Protein AF-A0AAV5Q446-F1 (afdb_monomer_lite)

pLDDT: mean 71.45, std 16.74, range [33.62, 90.06]

Structure (mmCIF, N/CA/C/O backbone):
data_AF-A0AAV5Q446-F1
#
_entry.id   AF-A0AAV5Q446-F1
#
loop_
_atom_site.group_PDB
_atom_site.id
_atom_site.type_symbol
_atom_site.label_atom_id
_atom_site.label_alt_id
_atom_site.label_comp_id
_atom_site.label_asym_id
_atom_site.label_entity_id
_atom_site.label_seq_id
_atom_site.pdbx_PDB_ins_code
_atom_site.Cartn_x
_atom_site.Cartn_y
_atom_site.Cartn_z
_atom_site.occupancy
_atom_site.B_iso_or_equiv
_atom_site.auth_seq_id
_atom_site.auth_comp_id
_atom_site.auth_asym_id
_atom_site.auth_atom_id
_atom_site.pdbx_PDB_model_num
ATOM 1 N N . MET A 1 1 ? -4.545 63.351 48.580 1.00 37.41 1 MET A N 1
ATOM 2 C CA . MET A 1 1 ? -3.628 63.520 49.729 1.00 37.41 1 MET A CA 1
ATOM 3 C C . MET A 1 1 ? -2.922 62.191 49.983 1.00 37.41 1 MET A C 1
ATOM 5 O O . MET A 1 1 ? -3.603 61.180 49.98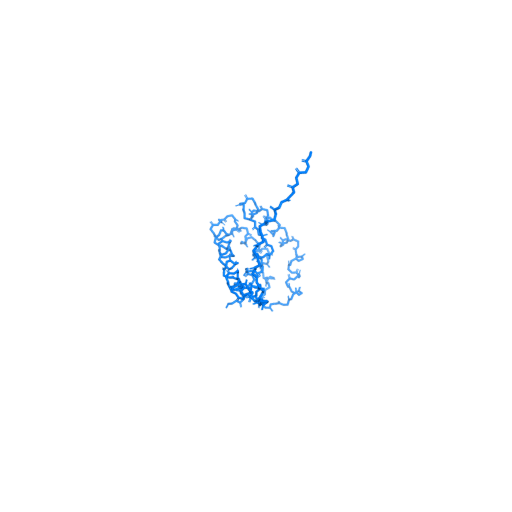6 1.00 37.41 1 MET A O 1
ATOM 9 N N . TYR A 1 2 ? -1.584 62.249 50.077 1.00 35.84 2 TYR A N 1
ATOM 10 C CA . TYR A 1 2 ? -0.563 61.374 50.708 1.00 35.84 2 TYR A CA 1
ATOM 11 C C . TYR A 1 2 ? -1.048 60.178 51.575 1.00 35.84 2 TYR A C 1
ATOM 13 O O . TYR A 1 2 ? -2.115 60.258 52.157 1.00 35.84 2 TYR A O 1
ATOM 21 N N . ARG A 1 3 ? -0.319 59.080 51.843 1.00 33.62 3 ARG A N 1
ATOM 22 C CA . ARG A 1 3 ? 1.116 58.736 51.785 1.00 33.62 3 ARG A CA 1
ATOM 23 C C . ARG A 1 3 ? 1.259 57.216 52.003 1.00 33.62 3 ARG A C 1
ATOM 25 O O . ARG A 1 3 ? 0.468 56.628 52.732 1.00 33.62 3 ARG A O 1
ATOM 32 N N . ALA A 1 4 ? 2.308 56.627 51.439 1.00 49.72 4 ALA A N 1
ATOM 33 C CA . ALA A 1 4 ? 2.795 55.274 51.708 1.00 49.72 4 ALA A CA 1
ATOM 34 C C . ALA A 1 4 ? 3.421 55.114 53.111 1.00 49.72 4 ALA A C 1
ATOM 36 O O . ALA A 1 4 ? 4.005 56.081 53.596 1.00 49.72 4 ALA A O 1
ATOM 37 N N . VAL A 1 5 ? 3.400 53.887 53.666 1.00 45.19 5 VAL A N 1
ATOM 38 C CA . VAL A 1 5 ? 4.445 53.261 54.522 1.00 45.19 5 VAL A CA 1
ATOM 39 C C . VAL A 1 5 ? 4.294 51.729 54.378 1.00 45.19 5 VAL A C 1
ATOM 41 O O . VAL A 1 5 ? 3.253 51.181 54.713 1.00 45.19 5 VAL A O 1
ATOM 44 N N . PHE A 1 6 ? 5.154 51.050 53.612 1.00 41.72 6 PHE A N 1
ATOM 45 C CA . PHE A 1 6 ? 6.336 50.295 54.071 1.00 41.72 6 PHE A CA 1
ATOM 46 C C . PHE A 1 6 ? 6.059 49.178 55.098 1.00 41.72 6 PHE A C 1
ATOM 48 O O . PHE A 1 6 ? 5.931 49.418 56.292 1.00 41.72 6 PHE A O 1
ATOM 55 N N . GLY A 1 7 ? 6.082 47.934 54.609 1.00 37.72 7 GLY A N 1
ATOM 56 C CA . GLY A 1 7 ? 6.220 46.708 55.393 1.00 37.72 7 GLY A CA 1
ATOM 57 C C . GLY A 1 7 ? 7.265 45.814 54.731 1.00 37.72 7 GLY A C 1
ATOM 58 O O . GLY A 1 7 ? 6.954 44.993 53.877 1.00 37.72 7 GLY A O 1
ATOM 59 N N . MET A 1 8 ? 8.523 46.053 55.086 1.00 38.91 8 MET A N 1
ATOM 60 C CA . MET A 1 8 ? 9.722 45.383 54.595 1.00 38.91 8 MET A CA 1
ATOM 61 C C . MET A 1 8 ? 9.774 43.933 55.111 1.00 38.91 8 MET A C 1
ATOM 63 O O . MET A 1 8 ? 9.785 43.715 56.320 1.00 38.91 8 MET A O 1
ATOM 67 N N . ARG A 1 9 ? 9.867 42.938 54.220 1.00 45.88 9 ARG A N 1
ATOM 68 C CA . ARG A 1 9 ? 10.459 41.631 54.552 1.00 45.88 9 ARG A CA 1
ATOM 69 C C . ARG A 1 9 ? 11.652 41.384 53.643 1.00 45.88 9 ARG A C 1
ATOM 71 O O . ARG A 1 9 ? 11.522 40.990 52.491 1.00 45.88 9 ARG A O 1
ATOM 78 N N . LEU A 1 10 ? 12.813 41.658 54.223 1.00 49.09 10 LEU A N 1
ATOM 79 C CA . LEU A 1 10 ? 14.107 41.140 53.818 1.00 49.09 10 LEU A CA 1
ATOM 80 C C . LEU A 1 10 ? 14.068 39.615 53.962 1.00 49.09 10 LEU A C 1
ATOM 82 O O . LEU A 1 10 ? 13.933 39.122 55.079 1.00 49.09 10 LEU A O 1
ATOM 86 N N . PHE A 1 11 ? 14.224 38.878 52.866 1.00 47.31 11 PHE A N 1
ATOM 87 C CA . PHE A 1 11 ? 14.904 37.591 52.925 1.00 47.31 11 PHE A CA 1
ATOM 88 C C . PHE A 1 11 ? 15.942 37.515 51.810 1.00 47.31 11 PHE A C 1
ATOM 90 O O . PHE A 1 11 ? 15.681 37.759 50.636 1.00 47.31 11 PHE A O 1
ATOM 97 N N . ASN A 1 12 ? 17.145 37.265 52.299 1.00 37.81 12 ASN A N 1
ATOM 98 C CA . ASN A 1 12 ? 18.435 37.141 51.655 1.00 37.81 12 ASN A CA 1
ATOM 99 C C . ASN A 1 12 ? 18.434 35.965 50.656 1.00 37.81 12 ASN A C 1
ATOM 101 O O . ASN A 1 12 ? 17.815 34.939 50.936 1.00 37.81 12 ASN A O 1
ATOM 105 N N . GLY A 1 13 ? 19.131 36.101 49.522 1.00 39.72 13 GLY A N 1
ATOM 106 C CA . GLY A 1 13 ? 19.399 34.996 48.583 1.00 39.72 13 GLY A CA 1
ATOM 107 C C . GLY A 1 13 ? 20.318 33.910 49.187 1.00 39.72 13 GLY A C 1
ATOM 108 O O . GLY A 1 13 ? 20.730 34.059 50.339 1.00 39.72 13 GLY A O 1
ATOM 109 N N . PRO A 1 14 ? 20.682 32.836 48.444 1.00 46.66 14 PRO A N 1
ATOM 110 C CA . PRO A 1 14 ? 21.245 32.962 47.098 1.00 46.66 14 PRO A CA 1
ATOM 111 C C . PRO A 1 14 ? 20.806 31.904 46.058 1.00 46.66 14 PRO A C 1
ATOM 113 O O . PRO A 1 14 ? 20.185 30.886 46.340 1.00 46.66 14 PRO A O 1
ATOM 116 N N . SER A 1 15 ? 21.188 32.207 44.822 1.00 51.81 15 SER A N 1
ATOM 117 C CA . SER A 1 15 ? 21.233 31.416 43.592 1.00 51.81 15 SER A CA 1
ATOM 118 C C . SER A 1 15 ? 21.463 29.898 43.719 1.00 51.81 15 SER A C 1
ATOM 120 O O . SER A 1 15 ? 22.460 29.470 44.288 1.00 51.81 15 SER A O 1
ATOM 122 N N . ALA A 1 16 ? 20.630 29.114 43.029 1.00 42.81 16 ALA A N 1
ATOM 123 C CA . ALA A 1 16 ? 20.959 27.874 42.302 1.00 42.81 16 ALA A CA 1
ATOM 124 C C . ALA A 1 16 ? 19.683 27.495 41.520 1.00 42.81 16 ALA A C 1
ATOM 126 O O . ALA A 1 16 ? 18.617 27.350 42.101 1.00 42.81 16 ALA A O 1
ATOM 127 N N . GLY A 1 17 ? 19.648 27.501 40.190 1.00 47.12 17 GLY A N 1
ATOM 128 C CA . GLY A 1 17 ? 20.417 26.569 39.381 1.00 47.12 17 GLY A CA 1
ATOM 129 C C . GLY A 1 17 ? 19.718 25.206 39.387 1.00 47.12 17 GLY A C 1
ATOM 130 O O . GLY A 1 17 ? 19.678 24.549 40.416 1.00 47.12 17 GLY A O 1
ATOM 131 N N . ILE A 1 18 ? 19.265 24.763 38.207 1.00 48.94 18 ILE A N 1
ATOM 132 C CA . ILE A 1 18 ? 18.864 23.381 37.879 1.00 48.94 18 ILE A CA 1
ATOM 133 C C . ILE A 1 18 ? 17.409 23.002 38.225 1.00 48.94 18 ILE A C 1
ATOM 135 O O . ILE A 1 18 ? 17.106 22.390 39.241 1.00 48.94 18 ILE A O 1
ATOM 139 N N . SER A 1 19 ? 16.488 23.260 37.293 1.00 45.38 19 SER A N 1
ATOM 140 C CA . SER A 1 19 ? 15.426 22.284 36.944 1.00 45.38 19 SER A CA 1
ATOM 141 C C . SER A 1 19 ? 14.755 22.558 35.585 1.00 45.38 19 SER A C 1
ATOM 143 O O . SER A 1 19 ? 13.666 22.072 35.304 1.00 45.38 19 SER A O 1
ATOM 145 N N . ALA A 1 20 ? 15.442 23.256 34.672 1.00 43.06 20 ALA A N 1
ATOM 146 C CA . ALA A 1 20 ? 15.067 23.349 33.253 1.00 43.06 20 ALA A CA 1
ATOM 147 C C . ALA A 1 20 ? 15.789 22.290 32.391 1.00 43.06 20 ALA A C 1
ATOM 149 O O . ALA A 1 20 ? 16.057 22.501 31.212 1.00 43.06 20 ALA A O 1
ATOM 150 N N . GLY A 1 21 ? 16.146 21.149 32.985 1.00 44.75 21 GLY A N 1
ATOM 151 C CA . GLY A 1 21 ? 16.950 20.132 32.320 1.00 44.75 21 GLY A CA 1
ATOM 152 C C . GLY A 1 21 ? 16.741 18.741 32.890 1.00 44.75 21 GLY A C 1
ATOM 153 O O . GLY A 1 21 ? 17.683 18.204 33.445 1.00 44.75 21 GLY A O 1
ATOM 154 N N . LEU A 1 22 ? 15.536 18.159 32.774 1.00 52.88 22 LEU A N 1
ATOM 155 C CA . LEU A 1 22 ? 15.375 16.693 32.836 1.00 52.88 22 LEU A CA 1
ATOM 156 C C . LEU A 1 22 ? 13.997 16.170 32.368 1.00 52.88 22 LEU A C 1
ATOM 158 O O . LEU A 1 22 ? 13.370 15.365 33.045 1.00 52.88 22 LEU A O 1
ATOM 162 N N . ARG A 1 23 ? 13.484 16.599 31.205 1.00 51.62 23 ARG A N 1
ATOM 163 C CA . ARG A 1 23 ? 12.314 15.945 30.559 1.00 51.62 23 ARG A CA 1
ATOM 164 C C . ARG A 1 23 ? 12.436 15.850 29.034 1.00 51.62 23 ARG A C 1
ATOM 166 O O . ARG A 1 23 ? 11.473 16.088 28.316 1.00 51.62 23 ARG A O 1
ATOM 173 N N . ARG A 1 24 ? 13.627 15.539 28.510 1.00 51.00 24 ARG A N 1
ATOM 174 C CA . ARG A 1 24 ? 13.826 15.371 27.053 1.00 51.00 24 ARG A CA 1
ATOM 175 C C . ARG A 1 24 ? 14.619 14.125 26.645 1.00 51.00 24 ARG A C 1
ATOM 177 O O . ARG A 1 24 ? 15.061 14.039 25.511 1.00 51.00 24 ARG A O 1
ATOM 184 N N . PHE A 1 25 ? 14.754 13.148 27.543 1.00 47.50 25 PHE A N 1
ATOM 185 C CA . PHE A 1 25 ? 15.406 11.862 27.239 1.00 47.50 25 PHE A CA 1
ATOM 186 C C . PHE A 1 25 ? 14.494 10.633 27.397 1.00 47.50 25 PHE A C 1
ATOM 188 O O . PHE A 1 25 ? 14.835 9.565 26.905 1.00 47.50 25 PHE A O 1
ATOM 195 N N . GLY A 1 26 ? 13.305 10.776 27.998 1.00 42.47 26 GLY A N 1
ATOM 196 C CA . GLY A 1 26 ? 12.292 9.707 28.041 1.00 42.47 26 GLY A CA 1
ATOM 197 C C . GLY A 1 26 ? 11.322 9.712 26.852 1.00 42.47 26 GLY A C 1
ATOM 198 O O . GLY A 1 26 ? 10.694 8.700 26.558 1.00 42.47 26 GLY A O 1
ATOM 199 N N . SER A 1 27 ? 11.207 10.840 26.146 1.00 50.16 27 SER A N 1
ATOM 200 C CA . SER A 1 27 ? 10.144 11.058 25.159 1.00 50.16 27 SER A CA 1
ATOM 201 C C . SER A 1 27 ? 10.366 10.313 23.844 1.00 50.16 27 SER A C 1
ATOM 203 O O . SER A 1 27 ? 9.396 9.966 23.188 1.00 50.16 27 SER A O 1
ATOM 205 N N . SER A 1 28 ? 11.610 10.015 23.458 1.00 52.81 28 SER A N 1
ATOM 206 C CA . SER A 1 28 ? 11.878 9.424 22.139 1.00 52.81 28 SER A CA 1
ATOM 207 C C . SER A 1 28 ? 11.402 7.976 22.013 1.00 52.81 28 SER A C 1
ATOM 209 O O . SER A 1 28 ? 10.918 7.599 20.955 1.00 52.81 28 SER A O 1
ATOM 211 N N . ARG A 1 29 ? 11.485 7.163 23.079 1.00 55.91 29 ARG A N 1
ATOM 212 C CA . ARG A 1 29 ? 10.984 5.772 23.049 1.00 55.91 29 ARG A CA 1
ATOM 213 C C . ARG A 1 29 ? 9.463 5.700 23.143 1.00 55.91 29 ARG A C 1
ATOM 215 O O . ARG A 1 29 ? 8.855 4.872 22.483 1.00 55.91 29 ARG A O 1
ATOM 222 N N . VAL A 1 30 ? 8.851 6.578 23.940 1.00 60.34 30 VAL A N 1
ATOM 223 C CA . VAL A 1 30 ? 7.387 6.639 24.079 1.00 60.34 30 VAL A CA 1
ATOM 224 C C . VAL A 1 30 ? 6.743 7.143 22.786 1.00 60.34 30 VAL A C 1
ATOM 226 O O . VAL A 1 30 ? 5.745 6.580 22.355 1.00 60.34 30 VAL A O 1
ATOM 229 N N . LEU A 1 31 ? 7.348 8.141 22.131 1.00 59.88 31 LEU A N 1
ATOM 230 C CA . LEU A 1 31 ? 6.910 8.612 20.815 1.00 59.88 31 LEU A CA 1
ATOM 231 C C . LEU A 1 31 ? 7.121 7.544 19.735 1.00 59.88 31 LEU A C 1
ATOM 233 O O . LEU A 1 31 ? 6.189 7.278 18.989 1.00 59.88 31 LEU A O 1
ATOM 237 N N . ALA A 1 32 ? 8.274 6.866 19.716 1.00 64.00 32 ALA A N 1
ATOM 238 C CA . ALA A 1 32 ? 8.526 5.788 18.759 1.00 64.00 32 ALA A CA 1
ATOM 239 C C . ALA A 1 32 ? 7.535 4.619 18.908 1.00 64.00 32 ALA A C 1
ATOM 241 O O . ALA A 1 32 ? 7.052 4.097 17.908 1.00 64.00 32 ALA A O 1
ATOM 242 N N . ASN A 1 33 ? 7.187 4.231 20.140 1.00 68.62 33 ASN A N 1
ATOM 243 C CA . ASN A 1 33 ? 6.180 3.194 20.380 1.00 68.62 33 ASN A CA 1
ATOM 244 C C . ASN A 1 33 ? 4.779 3.651 19.946 1.00 68.62 33 ASN A C 1
ATOM 246 O O . ASN A 1 33 ? 4.083 2.898 19.278 1.00 68.62 33 ASN A O 1
ATOM 250 N N . ALA A 1 34 ? 4.395 4.897 20.241 1.00 69.88 34 ALA A N 1
ATOM 251 C CA . ALA A 1 34 ? 3.113 5.449 19.802 1.00 69.88 34 ALA A CA 1
ATOM 252 C C . ALA A 1 34 ? 3.007 5.554 18.266 1.00 69.88 34 ALA A C 1
ATOM 254 O O . ALA A 1 34 ? 1.943 5.305 17.701 1.00 69.88 34 ALA A O 1
ATOM 255 N N . GLU A 1 35 ? 4.105 5.882 17.577 1.00 71.25 35 GLU A N 1
ATOM 256 C CA . GLU A 1 35 ? 4.183 5.872 16.110 1.00 71.25 35 GLU A CA 1
ATOM 257 C C . GLU A 1 35 ? 4.019 4.453 15.542 1.00 71.25 35 GLU A C 1
ATOM 259 O O . GLU A 1 35 ? 3.298 4.263 14.563 1.00 71.25 35 GLU A O 1
ATOM 264 N N . MET A 1 36 ? 4.641 3.448 16.168 1.00 72.31 36 MET A N 1
ATOM 265 C CA . MET A 1 36 ? 4.503 2.040 15.772 1.00 72.31 36 MET A CA 1
ATOM 266 C C . MET A 1 36 ? 3.090 1.501 16.016 1.00 72.31 36 MET A C 1
ATOM 268 O O . MET A 1 36 ? 2.553 0.798 15.160 1.00 72.31 36 MET A O 1
ATOM 272 N N . ASP A 1 37 ? 2.468 1.846 17.144 1.00 79.75 37 ASP A N 1
ATOM 273 C CA . ASP A 1 37 ? 1.098 1.437 17.467 1.00 79.75 37 ASP A CA 1
ATOM 274 C C . ASP A 1 37 ? 0.090 2.051 16.489 1.00 79.75 37 ASP A C 1
ATOM 276 O O . ASP A 1 37 ? -0.775 1.346 15.968 1.00 79.75 37 ASP A O 1
ATOM 280 N N . ARG A 1 38 ? 0.260 3.334 16.140 1.00 77.38 38 ARG A N 1
ATOM 281 C CA . ARG A 1 38 ? -0.548 3.990 15.103 1.00 77.38 38 ARG A CA 1
ATOM 282 C C . ARG A 1 38 ? -0.349 3.342 13.734 1.00 77.38 38 ARG A C 1
ATOM 284 O O . ARG A 1 38 ? -1.324 3.081 13.034 1.00 77.38 38 ARG A O 1
ATOM 291 N N . ALA A 1 39 ? 0.892 3.055 13.344 1.00 77.88 39 ALA A N 1
ATOM 292 C CA . ALA A 1 39 ? 1.171 2.402 12.069 1.00 77.88 39 ALA A CA 1
ATOM 293 C C . ALA A 1 39 ? 0.538 1.005 11.999 1.00 77.88 39 ALA A C 1
ATOM 295 O O . ALA A 1 39 ? -0.057 0.659 10.981 1.00 77.88 39 ALA A O 1
ATOM 296 N N . ARG A 1 40 ? 0.581 0.231 13.090 1.00 80.31 40 ARG A N 1
ATOM 297 C CA . ARG A 1 40 ? -0.120 -1.059 13.198 1.00 80.31 40 ARG A CA 1
ATOM 298 C C . ARG A 1 40 ? -1.631 -0.904 13.078 1.00 80.31 40 ARG A C 1
ATOM 300 O O . ARG A 1 40 ? -2.251 -1.670 12.350 1.00 80.31 40 ARG A O 1
ATOM 307 N N . GLU A 1 41 ? -2.214 0.099 13.729 1.00 82.50 41 GLU A N 1
ATOM 308 C CA . GLU A 1 41 ? -3.642 0.403 13.606 1.00 82.50 41 GLU A CA 1
ATOM 309 C C . GLU A 1 41 ? -4.024 0.726 12.152 1.00 82.50 41 GLU A C 1
ATOM 311 O O . GLU A 1 41 ? -5.036 0.242 11.645 1.00 82.50 41 GLU A O 1
ATOM 316 N N . VAL A 1 42 ? -3.191 1.497 11.447 1.00 81.69 42 VAL A N 1
ATOM 317 C CA . VAL A 1 42 ? -3.376 1.786 10.020 1.00 81.69 42 VAL A CA 1
ATOM 318 C C . VAL A 1 42 ? -3.275 0.508 9.184 1.00 81.69 42 VAL A C 1
ATOM 320 O O . VAL A 1 42 ? -4.137 0.283 8.337 1.00 81.69 42 VAL A O 1
ATOM 323 N N . VAL A 1 43 ? -2.290 -0.363 9.432 1.00 82.94 43 VAL A N 1
ATOM 324 C CA . VAL A 1 43 ? -2.179 -1.662 8.737 1.00 82.94 43 VAL A CA 1
ATOM 325 C C . VAL A 1 43 ? -3.421 -2.515 8.961 1.00 82.94 43 VAL A C 1
ATOM 327 O O . VAL A 1 43 ? -3.945 -3.081 8.005 1.00 82.94 43 VAL A O 1
ATOM 330 N N . GLU A 1 44 ? -3.916 -2.593 10.193 1.00 84.81 44 GLU A N 1
ATOM 331 C CA . GLU A 1 44 ? -5.121 -3.357 10.519 1.00 84.81 44 GLU A CA 1
ATOM 332 C C . GLU A 1 44 ? -6.361 -2.782 9.823 1.00 84.81 44 GLU A C 1
ATOM 334 O O . GLU A 1 44 ? -7.149 -3.536 9.249 1.00 84.81 44 GLU A O 1
ATOM 339 N N . LYS A 1 45 ? -6.511 -1.453 9.755 1.00 82.75 45 LYS A N 1
ATOM 340 C CA . LYS A 1 45 ? -7.585 -0.805 8.978 1.00 82.75 45 LYS A CA 1
ATOM 341 C C . LYS A 1 45 ? -7.479 -1.098 7.481 1.00 82.75 45 LYS A C 1
ATOM 343 O O . LYS A 1 45 ? -8.486 -1.381 6.840 1.00 82.75 45 LYS A O 1
ATOM 348 N N . LEU A 1 46 ? -6.269 -1.078 6.921 1.00 84.19 46 LEU A N 1
ATOM 349 C CA . LEU A 1 46 ? -6.039 -1.416 5.513 1.00 84.19 46 LEU A CA 1
ATOM 350 C C . LEU A 1 46 ? -6.338 -2.898 5.233 1.00 84.19 46 LEU A C 1
ATOM 352 O O . LEU A 1 46 ? -6.933 -3.218 4.207 1.00 84.19 46 LEU A O 1
ATOM 356 N N . ARG A 1 47 ? -5.954 -3.799 6.145 1.00 83.50 47 ARG A N 1
ATOM 357 C CA . ARG A 1 47 ? -6.131 -5.254 6.013 1.00 83.50 47 ARG A CA 1
ATOM 358 C C . ARG A 1 47 ? -7.581 -5.693 6.205 1.00 83.50 47 ARG A C 1
ATOM 360 O O . ARG A 1 47 ? -8.037 -6.594 5.509 1.00 83.50 47 ARG A O 1
ATOM 367 N N . SER A 1 48 ? -8.295 -5.077 7.142 1.00 86.31 48 SER A N 1
ATOM 368 C CA . SER A 1 48 ? -9.707 -5.375 7.413 1.00 86.31 48 SER A CA 1
ATOM 369 C C . SER A 1 48 ? -10.649 -4.835 6.331 1.00 86.31 48 SER A C 1
ATOM 371 O O . SER A 1 48 ? -11.802 -5.259 6.251 1.00 86.31 48 SER A O 1
ATOM 373 N N . ASN A 1 49 ? -10.166 -3.947 5.457 1.00 88.38 49 ASN A N 1
ATOM 374 C CA . ASN A 1 49 ? -10.962 -3.369 4.388 1.00 88.38 49 ASN A CA 1
ATOM 375 C C . ASN A 1 49 ? -10.854 -4.166 3.078 1.00 88.38 49 ASN A C 1
ATOM 377 O O . ASN A 1 49 ? -9.884 -4.054 2.325 1.00 88.38 49 ASN A O 1
ATOM 381 N N . ALA A 1 50 ? -11.906 -4.922 2.758 1.00 87.69 50 ALA A N 1
ATOM 382 C CA . ALA A 1 50 ? -11.955 -5.766 1.565 1.00 87.69 50 ALA A CA 1
ATOM 383 C C . ALA A 1 50 ? -11.745 -4.998 0.244 1.00 87.69 50 ALA A C 1
ATOM 385 O O . ALA A 1 50 ? -11.150 -5.548 -0.681 1.00 87.69 50 ALA A O 1
ATOM 386 N N . LYS A 1 51 ? -12.182 -3.732 0.142 1.00 88.44 51 LYS A N 1
ATOM 387 C CA . LYS A 1 51 ? -11.993 -2.926 -1.079 1.00 88.44 51 LYS A CA 1
ATOM 388 C C . LYS A 1 51 ? -10.534 -2.538 -1.270 1.00 88.44 51 LYS A C 1
ATOM 390 O O . LYS A 1 51 ? -10.010 -2.638 -2.374 1.00 88.44 51 LYS A O 1
ATOM 395 N N . ILE A 1 52 ? -9.876 -2.126 -0.188 1.00 87.81 52 ILE A N 1
ATOM 396 C CA . ILE A 1 52 ? -8.456 -1.764 -0.201 1.00 87.81 52 ILE A CA 1
ATOM 397 C C . ILE A 1 52 ? -7.615 -2.995 -0.534 1.00 87.81 52 ILE A C 1
ATOM 399 O O . ILE A 1 52 ? -6.733 -2.918 -1.385 1.00 87.81 52 ILE A O 1
ATOM 403 N N . VAL A 1 53 ? -7.928 -4.146 0.066 1.00 88.38 53 VAL A N 1
ATOM 404 C CA . VAL A 1 53 ? -7.257 -5.419 -0.236 1.00 88.38 53 VAL A CA 1
ATOM 405 C C . VAL A 1 53 ? -7.464 -5.830 -1.696 1.00 88.38 53 VAL A C 1
ATOM 407 O O . VAL A 1 53 ? -6.501 -6.202 -2.366 1.00 88.38 53 VAL A O 1
ATOM 410 N N . ALA A 1 54 ? -8.688 -5.721 -2.221 1.00 88.25 54 ALA A N 1
ATOM 411 C CA . ALA A 1 54 ? -8.970 -6.009 -3.626 1.00 88.25 54 ALA A CA 1
ATOM 412 C C . ALA A 1 54 ? -8.186 -5.080 -4.566 1.00 88.25 54 ALA A C 1
ATOM 414 O O . ALA A 1 54 ? -7.608 -5.544 -5.547 1.00 88.25 54 ALA A O 1
ATOM 415 N N . GLN A 1 55 ? -8.097 -3.791 -4.240 1.00 87.50 55 GLN A N 1
ATOM 416 C CA . GLN A 1 55 ? -7.365 -2.817 -5.043 1.00 87.50 55 GLN A CA 1
ATOM 417 C C . GLN A 1 55 ? -5.843 -3.016 -4.962 1.00 87.50 55 GLN A C 1
ATOM 419 O O . GLN A 1 55 ? -5.154 -2.933 -5.974 1.00 87.50 55 GLN A O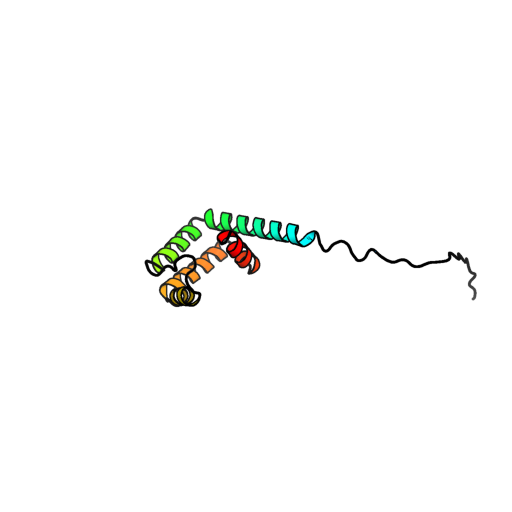 1
ATOM 424 N N . LEU A 1 56 ? -5.302 -3.370 -3.792 1.00 86.38 56 LEU A N 1
ATOM 425 C CA . LEU A 1 56 ? -3.902 -3.788 -3.643 1.00 86.38 56 LEU A CA 1
ATOM 426 C C . LEU A 1 56 ? -3.589 -5.029 -4.488 1.00 86.38 56 LEU A C 1
ATOM 428 O O . LEU A 1 56 ? -2.509 -5.126 -5.073 1.00 86.38 56 LEU A O 1
ATOM 432 N N . HIS A 1 57 ? -4.534 -5.965 -4.587 1.00 87.25 57 HIS A N 1
ATOM 433 C CA . HIS A 1 57 ? -4.403 -7.113 -5.475 1.00 87.25 57 HIS A CA 1
ATOM 434 C C . HIS A 1 57 ? -4.377 -6.690 -6.953 1.00 87.25 57 HIS A C 1
ATOM 436 O O . HIS A 1 57 ? -3.546 -7.201 -7.699 1.00 87.25 57 HIS A O 1
ATOM 442 N N . GLN A 1 58 ? -5.204 -5.723 -7.374 1.00 87.62 58 GLN A N 1
ATOM 443 C CA . GLN A 1 58 ? -5.145 -5.170 -8.737 1.00 87.62 58 GLN A CA 1
ATOM 444 C C . GLN A 1 58 ? -3.806 -4.488 -9.029 1.00 87.62 58 GLN A C 1
ATOM 446 O O . GLN A 1 58 ? -3.196 -4.767 -10.057 1.00 87.62 58 GLN A O 1
ATOM 451 N N . VAL A 1 59 ? -3.279 -3.689 -8.092 1.00 86.56 59 VAL A N 1
ATOM 452 C CA . VAL A 1 59 ? -1.934 -3.097 -8.211 1.00 86.56 59 VAL A CA 1
ATOM 453 C C . VAL A 1 59 ? -0.877 -4.191 -8.388 1.00 86.56 59 VAL A C 1
ATOM 455 O O . VAL A 1 59 ? -0.035 -4.099 -9.280 1.00 86.56 59 VAL A O 1
ATOM 458 N N . LYS A 1 60 ? -0.940 -5.267 -7.592 1.00 85.50 60 LYS A N 1
ATOM 459 C CA . LYS A 1 60 ? -0.019 -6.406 -7.715 1.00 85.50 60 LYS A CA 1
ATOM 460 C C . LYS A 1 60 ? -0.125 -7.089 -9.083 1.00 85.50 60 LYS A C 1
ATOM 462 O O . LYS A 1 60 ? 0.902 -7.424 -9.667 1.00 85.50 60 LYS A O 1
ATOM 467 N N . LEU A 1 61 ? -1.337 -7.279 -9.604 1.00 86.69 61 LEU A N 1
ATOM 468 C CA . LEU A 1 61 ? -1.551 -7.836 -10.943 1.00 86.69 61 LEU A CA 1
ATOM 469 C C . LEU A 1 61 ? -1.023 -6.908 -12.044 1.00 86.69 61 LEU A C 1
ATOM 471 O O . LEU A 1 61 ? -0.407 -7.388 -12.991 1.00 86.69 61 LEU A O 1
ATOM 475 N N . ALA A 1 62 ? -1.213 -5.595 -11.903 1.00 85.12 62 ALA A N 1
ATOM 476 C CA . ALA A 1 62 ? -0.692 -4.601 -12.837 1.00 85.12 62 ALA A CA 1
ATOM 477 C C . ALA A 1 62 ? 0.843 -4.572 -12.854 1.00 85.12 62 ALA A C 1
ATOM 479 O O . ALA A 1 62 ? 1.445 -4.373 -13.908 1.00 85.12 62 ALA A O 1
ATOM 480 N N . MET A 1 63 ? 1.478 -4.812 -11.703 1.00 83.81 63 MET A N 1
ATOM 481 C CA . MET A 1 63 ? 2.929 -4.978 -11.606 1.00 83.81 63 MET A CA 1
ATOM 482 C C . MET A 1 63 ? 3.399 -6.303 -12.230 1.00 83.81 63 MET A C 1
ATOM 484 O O . MET A 1 63 ? 4.473 -6.334 -12.830 1.00 83.81 63 MET A O 1
ATOM 488 N N . GLY A 1 64 ? 2.604 -7.375 -12.136 1.00 81.25 64 GLY A N 1
ATOM 489 C CA . GLY A 1 64 ? 2.886 -8.675 -12.756 1.00 81.25 64 GLY A CA 1
ATOM 490 C C . GLY A 1 64 ? 4.285 -9.205 -12.420 1.00 81.25 64 GLY A C 1
ATOM 491 O O . GLY A 1 64 ? 4.759 -9.069 -11.292 1.00 81.25 64 GLY A O 1
ATOM 492 N N . ASP A 1 65 ? 4.980 -9.746 -13.423 1.00 71.06 65 ASP A N 1
ATOM 493 C CA . ASP A 1 65 ? 6.375 -10.205 -13.302 1.00 71.06 65 ASP A CA 1
ATOM 494 C C . ASP A 1 65 ? 7.394 -9.065 -13.152 1.00 71.06 65 ASP A C 1
ATOM 496 O O . ASP A 1 65 ? 8.568 -9.305 -12.878 1.00 71.06 65 ASP A O 1
ATOM 500 N N . LYS A 1 66 ? 6.967 -7.806 -13.322 1.00 73.38 66 LYS A N 1
ATOM 501 C CA . LYS A 1 66 ? 7.830 -6.636 -13.130 1.00 73.38 66 LYS A CA 1
ATOM 502 C C . LYS A 1 66 ? 7.912 -6.220 -11.667 1.00 73.38 66 LYS A C 1
ATOM 504 O O . LYS A 1 66 ? 8.552 -5.214 -11.388 1.00 73.38 66 LYS A O 1
ATOM 509 N N . ALA A 1 67 ? 7.249 -6.920 -10.741 1.00 70.62 67 ALA A N 1
ATOM 510 C CA . ALA A 1 67 ? 7.291 -6.561 -9.332 1.00 70.62 67 ALA A CA 1
ATOM 511 C C . ALA A 1 67 ? 8.751 -6.486 -8.839 1.00 70.62 67 ALA A C 1
ATOM 513 O O . ALA A 1 67 ? 9.533 -7.410 -9.083 1.00 70.62 67 ALA A O 1
ATOM 514 N N . PRO A 1 68 ? 9.146 -5.394 -8.158 1.00 68.62 68 PRO A N 1
ATOM 515 C CA . PRO A 1 68 ? 10.514 -5.241 -7.712 1.00 68.62 68 PRO A CA 1
ATOM 516 C C . PRO A 1 68 ? 10.778 -6.302 -6.648 1.00 68.62 68 PRO A C 1
ATOM 518 O O . PRO A 1 68 ? 10.027 -6.408 -5.677 1.00 68.62 68 PRO A O 1
ATOM 521 N N . ALA A 1 69 ? 11.854 -7.073 -6.805 1.00 71.69 69 ALA A N 1
ATOM 522 C CA . ALA A 1 69 ? 12.294 -7.964 -5.741 1.00 71.69 69 ALA A CA 1
ATOM 523 C C . ALA A 1 69 ? 12.560 -7.152 -4.453 1.00 71.69 69 ALA A C 1
ATOM 525 O O . ALA A 1 69 ? 12.982 -5.985 -4.541 1.00 71.69 69 ALA A O 1
ATOM 526 N N . PRO A 1 70 ? 12.351 -7.741 -3.261 1.00 67.00 70 PRO A N 1
ATOM 527 C CA . PRO A 1 70 ? 12.777 -7.127 -2.008 1.00 67.00 70 PRO A CA 1
ATOM 528 C C . PRO A 1 70 ? 14.269 -6.768 -2.093 1.00 67.00 70 PRO A C 1
ATOM 530 O O . PRO A 1 70 ? 15.083 -7.608 -2.469 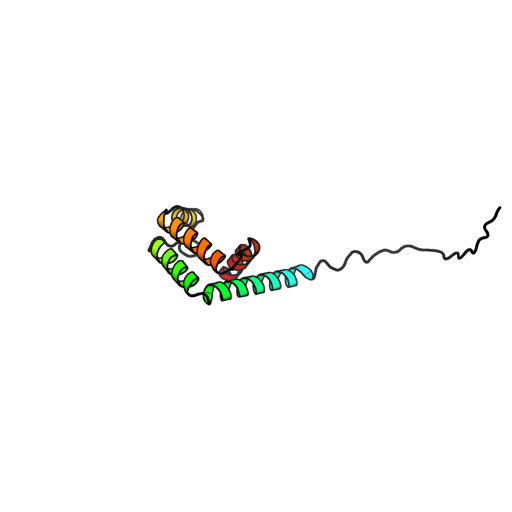1.00 67.00 70 PRO A O 1
ATOM 533 N N . GLY A 1 71 ? 14.629 -5.512 -1.815 1.00 66.94 71 GLY A N 1
ATOM 534 C CA . GLY A 1 71 ? 16.013 -5.025 -1.941 1.00 66.94 71 GLY A CA 1
ATOM 535 C C . GLY A 1 71 ? 16.451 -4.612 -3.356 1.00 66.94 71 GLY A C 1
ATOM 536 O O . GLY A 1 71 ? 17.622 -4.304 -3.568 1.00 66.94 71 GLY A O 1
ATOM 537 N N . SER A 1 72 ? 15.537 -4.574 -4.329 1.00 75.94 72 SER A N 1
ATOM 538 C CA . SER A 1 72 ? 15.811 -4.022 -5.662 1.00 75.94 72 SER A CA 1
ATOM 539 C C . SER A 1 72 ? 16.200 -2.540 -5.610 1.00 75.94 72 SER A C 1
ATOM 541 O O . SER A 1 72 ? 15.772 -1.786 -4.731 1.00 75.94 72 SER A O 1
ATOM 543 N N . SER A 1 73 ? 17.024 -2.114 -6.572 1.00 81.69 73 SER A N 1
ATOM 544 C CA . SER A 1 73 ? 17.533 -0.743 -6.626 1.00 81.69 73 SER A CA 1
ATOM 545 C C . SER A 1 73 ? 16.402 0.283 -6.736 1.00 81.69 73 SER A C 1
ATOM 547 O O . SER A 1 73 ? 15.357 0.025 -7.335 1.00 81.69 73 SER A O 1
ATOM 549 N N . LEU A 1 74 ? 16.641 1.492 -6.218 1.00 79.19 74 LEU A N 1
ATOM 550 C CA . LEU A 1 74 ? 15.698 2.609 -6.335 1.00 79.19 74 LEU A CA 1
ATOM 551 C C . LEU A 1 74 ? 15.277 2.854 -7.796 1.00 79.19 74 LEU A C 1
ATOM 553 O O . LEU A 1 74 ? 14.112 3.130 -8.062 1.00 79.19 74 LEU A O 1
ATOM 557 N N . MET A 1 75 ? 16.199 2.695 -8.753 1.00 80.19 75 MET A N 1
ATOM 558 C CA . MET A 1 75 ? 15.898 2.809 -10.185 1.00 80.19 75 MET A CA 1
ATOM 559 C C . MET A 1 75 ? 14.906 1.746 -10.669 1.00 80.19 75 MET A C 1
ATOM 561 O O . MET A 1 75 ? 13.995 2.081 -11.421 1.00 80.19 75 MET A O 1
ATOM 565 N N . ALA A 1 76 ? 15.045 0.492 -10.228 1.00 78.12 76 ALA A N 1
ATOM 566 C CA . ALA A 1 76 ? 14.101 -0.569 -10.576 1.00 78.12 76 ALA A CA 1
ATOM 567 C C . ALA A 1 76 ? 12.706 -0.279 -10.003 1.00 78.12 76 ALA A C 1
ATOM 569 O O . ALA A 1 76 ? 11.710 -0.400 -10.711 1.00 78.12 76 ALA A O 1
ATOM 570 N N . GLN A 1 77 ? 12.639 0.202 -8.758 1.00 79.50 77 GLN A N 1
ATOM 571 C CA . GLN A 1 77 ? 11.381 0.618 -8.135 1.00 79.50 77 GLN A CA 1
ATOM 572 C C . GLN A 1 77 ? 10.733 1.787 -8.897 1.00 79.50 77 GLN A C 1
ATOM 574 O O . GLN A 1 77 ? 9.543 1.743 -9.206 1.00 79.50 77 GLN A O 1
ATOM 579 N N . MET A 1 78 ? 11.514 2.805 -9.280 1.00 81.50 78 MET A N 1
ATOM 580 C CA . MET A 1 78 ? 11.013 3.940 -10.063 1.00 81.50 78 MET A CA 1
ATOM 581 C C . MET A 1 78 ? 10.534 3.541 -11.461 1.00 81.50 78 MET A C 1
ATOM 583 O O . MET A 1 78 ? 9.554 4.102 -11.950 1.00 81.50 78 MET A O 1
ATOM 587 N N . ALA A 1 79 ? 11.200 2.584 -12.111 1.00 81.81 79 ALA A N 1
ATOM 588 C CA . ALA A 1 79 ? 10.803 2.105 -13.433 1.00 81.81 79 ALA A CA 1
ATOM 589 C C . ALA A 1 79 ? 9.391 1.502 -13.409 1.00 81.81 79 ALA A C 1
ATOM 591 O O . ALA A 1 79 ? 8.600 1.729 -14.321 1.00 81.81 79 ALA A O 1
ATOM 592 N N . ILE A 1 80 ? 9.044 0.805 -12.329 1.00 82.06 80 ILE A N 1
ATOM 593 C CA . ILE A 1 80 ? 7.726 0.185 -12.152 1.00 82.06 80 ILE A CA 1
ATOM 594 C C . ILE A 1 80 ? 6.673 1.242 -11.821 1.00 82.06 80 ILE A C 1
ATOM 596 O O . ILE A 1 80 ? 5.585 1.227 -12.386 1.00 82.06 80 ILE A O 1
ATOM 600 N N . LEU A 1 81 ? 7.025 2.225 -10.986 1.00 81.75 81 LEU A N 1
ATOM 601 C CA . LEU A 1 81 ? 6.177 3.393 -10.714 1.00 81.75 81 LEU A CA 1
ATOM 602 C C . LEU A 1 81 ? 5.987 4.307 -11.935 1.00 81.75 81 LEU A C 1
ATOM 604 O O . LEU A 1 81 ? 5.127 5.186 -11.911 1.00 81.75 81 LEU A O 1
ATOM 608 N N . SER A 1 82 ? 6.786 4.126 -12.987 1.00 83.12 82 SER A N 1
ATOM 609 C CA . SER A 1 82 ? 6.646 4.842 -14.257 1.00 83.12 82 SER A CA 1
ATOM 610 C C . SER A 1 82 ? 5.705 4.130 -15.234 1.00 83.12 82 SER A C 1
ATOM 612 O O . SER A 1 82 ? 5.301 4.741 -16.222 1.00 83.12 82 SER A O 1
ATOM 614 N N . ASP A 1 83 ? 5.323 2.874 -14.968 1.00 86.31 83 ASP A N 1
ATOM 615 C CA . ASP A 1 83 ? 4.365 2.143 -15.798 1.00 86.31 83 ASP A CA 1
ATOM 616 C C . ASP A 1 83 ? 2.966 2.780 -15.654 1.00 86.31 83 ASP A C 1
ATOM 618 O O . ASP A 1 83 ? 2.454 2.900 -14.534 1.00 86.31 83 ASP A O 1
ATOM 622 N N . PRO A 1 84 ? 2.330 3.221 -16.757 1.00 87.62 84 PRO A N 1
ATOM 623 C CA . PRO A 1 84 ? 1.062 3.943 -16.699 1.00 87.62 84 PRO A CA 1
ATOM 624 C C . PRO A 1 84 ? -0.051 3.131 -16.032 1.00 87.62 84 PRO A C 1
ATOM 626 O O . PRO A 1 84 ? -0.847 3.710 -15.297 1.00 87.62 84 PRO A O 1
ATOM 629 N N . LYS A 1 85 ? -0.066 1.802 -16.210 1.00 87.06 85 LYS A N 1
ATOM 630 C CA . LYS A 1 85 ? -1.076 0.936 -15.586 1.00 87.06 85 LYS A CA 1
ATOM 631 C C . LYS A 1 85 ? -0.895 0.868 -14.075 1.00 87.06 85 LYS A C 1
ATOM 633 O O . LYS A 1 85 ? -1.855 0.983 -13.325 1.00 87.06 85 LYS A O 1
ATOM 638 N N . VAL A 1 86 ? 0.349 0.742 -13.611 1.00 87.62 86 VAL A N 1
ATOM 639 C CA . VAL A 1 86 ? 0.655 0.729 -12.173 1.00 87.62 86 VAL A CA 1
ATOM 640 C C . VAL A 1 86 ? 0.285 2.071 -11.537 1.00 87.62 86 VAL A C 1
ATOM 642 O O . VAL A 1 86 ? -0.286 2.101 -10.449 1.00 87.62 86 VAL A O 1
ATOM 645 N N . ARG A 1 87 ? 0.546 3.192 -12.222 1.00 88.12 87 ARG A N 1
ATOM 646 C CA . ARG A 1 87 ? 0.167 4.531 -11.735 1.00 88.12 87 ARG A CA 1
ATOM 647 C C . ARG A 1 87 ? -1.342 4.7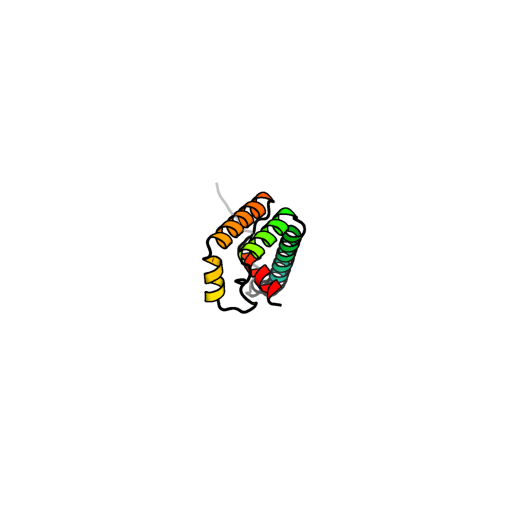13 -11.621 1.00 88.12 87 ARG A C 1
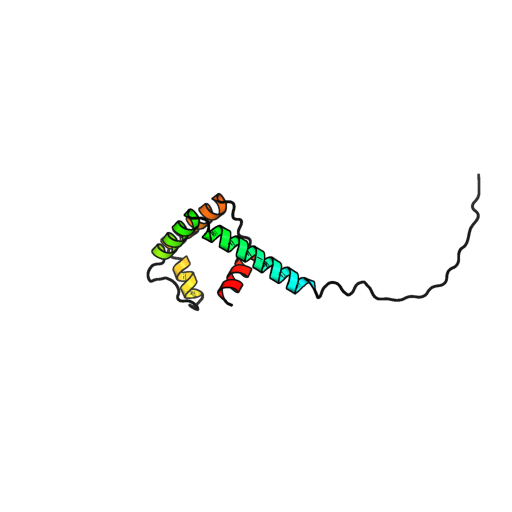ATOM 649 O O . ARG A 1 87 ? -1.797 5.319 -10.652 1.00 88.12 87 ARG A O 1
ATOM 656 N N . GLU A 1 88 ? -2.098 4.211 -12.590 1.00 90.06 88 GLU A N 1
ATOM 657 C CA . GLU A 1 88 ? -3.560 4.255 -12.578 1.00 90.06 88 GLU A CA 1
ATOM 658 C C . GLU A 1 88 ? -4.112 3.496 -11.366 1.00 90.06 88 GLU A C 1
ATOM 660 O O . GLU A 1 88 ? -4.804 4.082 -10.532 1.00 90.06 88 GLU A O 1
ATOM 665 N N . GLU A 1 89 ? -3.695 2.242 -11.183 1.00 88.56 89 GLU A N 1
ATOM 666 C CA . GLU A 1 89 ? -4.152 1.407 -10.068 1.00 88.56 89 GLU A CA 1
ATOM 667 C C . GLU A 1 89 ? -3.740 1.966 -8.696 1.00 88.56 89 GLU A C 1
ATOM 669 O O . GLU A 1 89 ? -4.514 1.894 -7.737 1.00 88.56 89 GLU A O 1
ATOM 674 N N . LEU A 1 90 ? -2.549 2.570 -8.588 1.00 86.94 90 LEU A N 1
ATOM 675 C CA . LEU A 1 90 ? -2.096 3.257 -7.372 1.00 86.94 90 LEU A CA 1
ATOM 676 C C . LEU A 1 90 ? -2.913 4.520 -7.076 1.00 86.94 90 LEU A C 1
ATOM 678 O O . LEU A 1 90 ? -3.176 4.830 -5.913 1.00 86.94 90 LEU A O 1
ATOM 682 N N . THR A 1 91 ? -3.329 5.249 -8.112 1.00 88.50 91 THR A N 1
ATOM 683 C CA . THR A 1 91 ? -4.177 6.437 -7.958 1.00 88.50 91 THR A CA 1
ATOM 684 C C . THR A 1 91 ? -5.571 6.032 -7.482 1.00 88.50 91 THR A C 1
ATOM 686 O O . THR A 1 91 ? -6.097 6.629 -6.540 1.00 88.50 91 THR A O 1
ATOM 689 N N . THR A 1 92 ? -6.133 4.966 -8.056 1.00 89.56 92 THR A N 1
ATOM 690 C CA . THR A 1 92 ? -7.395 4.371 -7.603 1.00 89.56 92 THR A CA 1
ATOM 691 C C . THR A 1 92 ? -7.285 3.871 -6.165 1.00 89.56 92 THR A C 1
ATOM 693 O O . THR A 1 92 ? -8.151 4.175 -5.347 1.00 89.56 92 THR A O 1
ATOM 696 N N . LEU A 1 93 ? -6.188 3.197 -5.802 1.00 87.31 93 LEU A N 1
ATOM 697 C CA . LEU A 1 93 ? -5.926 2.786 -4.422 1.00 87.31 93 LEU A CA 1
ATOM 698 C C . LEU A 1 93 ? -5.927 3.978 -3.463 1.00 87.31 93 LEU A C 1
ATOM 700 O O . LEU A 1 93 ? -6.599 3.932 -2.436 1.00 87.31 93 LEU A O 1
ATOM 704 N N . ALA A 1 94 ? -5.228 5.061 -3.805 1.00 85.88 94 ALA A N 1
ATOM 705 C CA . ALA A 1 94 ? -5.206 6.267 -2.985 1.00 85.88 94 ALA A CA 1
ATOM 706 C C . ALA A 1 94 ? -6.607 6.884 -2.820 1.00 85.88 94 ALA A C 1
ATOM 708 O O . ALA A 1 94 ? -6.941 7.362 -1.734 1.00 85.88 94 ALA A O 1
ATOM 709 N N . ALA A 1 95 ? -7.437 6.852 -3.868 1.00 87.88 95 ALA A N 1
ATOM 710 C CA . ALA A 1 95 ? -8.818 7.320 -3.806 1.00 87.88 95 ALA A CA 1
ATOM 711 C C . ALA A 1 95 ? -9.687 6.438 -2.895 1.00 87.88 95 ALA A C 1
ATOM 713 O O . ALA A 1 95 ? -10.423 6.972 -2.067 1.00 87.88 95 ALA A O 1
ATOM 714 N N . VAL A 1 96 ? -9.563 5.110 -2.989 1.00 88.06 96 VAL A N 1
ATOM 715 C CA . VAL A 1 96 ? -10.289 4.161 -2.128 1.00 88.06 96 VAL A CA 1
ATOM 716 C C . VAL A 1 96 ? -9.877 4.337 -0.667 1.00 88.06 96 VAL A C 1
ATOM 718 O O . VAL A 1 96 ? -10.737 4.479 0.192 1.00 88.06 96 VAL A O 1
ATOM 721 N N . VAL A 1 97 ? -8.575 4.409 -0.379 1.00 86.81 97 VAL A N 1
ATOM 722 C CA . VAL A 1 97 ? -8.049 4.602 0.985 1.00 86.81 97 VAL A CA 1
ATOM 723 C C . VAL A 1 97 ? -8.593 5.893 1.612 1.00 86.81 97 VAL A C 1
ATOM 725 O O . VAL A 1 97 ? -9.068 5.867 2.747 1.00 86.81 97 VAL A O 1
ATOM 728 N N . ARG A 1 98 ? -8.605 7.007 0.862 1.00 85.44 98 ARG A N 1
ATOM 729 C CA . ARG A 1 98 ? -9.213 8.266 1.332 1.00 85.44 98 ARG A CA 1
ATOM 730 C C . ARG A 1 98 ? -10.727 8.166 1.493 1.00 85.44 98 ARG A C 1
ATOM 732 O O . ARG A 1 98 ? -11.258 8.693 2.464 1.00 85.44 98 ARG A O 1
ATOM 739 N N . GLY A 1 99 ? -11.418 7.512 0.559 1.00 85.88 99 GLY A N 1
ATOM 740 C CA . GLY A 1 99 ? -12.870 7.316 0.612 1.00 85.88 99 GLY A CA 1
ATOM 741 C C . GLY A 1 99 ? -13.320 6.501 1.826 1.00 85.88 99 GLY A C 1
ATOM 742 O O . GLY A 1 99 ? -14.399 6.736 2.358 1.00 85.88 99 GLY A O 1
ATOM 743 N N . GLU A 1 100 ? -12.466 5.600 2.308 1.00 84.19 100 GLU A N 1
ATOM 744 C CA . GLU A 1 100 ? -12.685 4.803 3.520 1.00 84.19 100 GLU A CA 1
ATOM 745 C C . GLU A 1 100 ? -12.230 5.533 4.805 1.00 84.19 100 GLU A C 1
ATOM 747 O O . GLU A 1 100 ? -12.236 4.953 5.889 1.00 84.19 100 GLU A O 1
ATOM 752 N N . GLY A 1 101 ? -11.843 6.812 4.708 1.00 82.06 101 GLY A N 1
ATOM 753 C CA . GLY A 1 101 ? -11.480 7.653 5.853 1.00 82.06 101 GLY A CA 1
ATOM 754 C C . GLY A 1 101 ? -10.109 7.346 6.461 1.00 82.06 101 GLY A C 1
ATOM 755 O O . GLY A 1 101 ? -9.836 7.745 7.593 1.00 82.06 101 GLY A O 1
ATOM 756 N N . ILE A 1 102 ? -9.240 6.633 5.740 1.00 82.19 102 ILE A N 1
ATOM 757 C CA . ILE A 1 102 ? -7.881 6.335 6.195 1.00 82.19 102 ILE A CA 1
ATOM 758 C C . ILE A 1 102 ? -6.952 7.450 5.708 1.00 82.19 102 ILE A C 1
ATOM 760 O O . ILE A 1 102 ? -6.576 7.517 4.537 1.00 82.19 102 ILE A O 1
ATOM 764 N N . GLU A 1 103 ? -6.561 8.335 6.619 1.00 80.00 103 GLU A N 1
ATOM 765 C CA . GLU A 1 103 ? -5.566 9.368 6.341 1.00 80.00 103 GLU A CA 1
ATOM 766 C C . GLU A 1 103 ? -4.152 8.830 6.571 1.00 80.00 103 GLU A C 1
ATOM 768 O O . GLU A 1 103 ? -3.722 8.621 7.704 1.00 80.00 103 GLU A O 1
ATOM 773 N N . LEU A 1 104 ? -3.416 8.621 5.479 1.00 78.50 104 LEU A N 1
ATOM 774 C CA . LEU A 1 104 ? -2.001 8.266 5.527 1.00 78.50 104 LEU A CA 1
ATOM 775 C C . LEU A 1 104 ? -1.158 9.534 5.670 1.00 78.50 104 LEU A C 1
ATOM 777 O O . LEU A 1 104 ? -1.045 10.323 4.730 1.00 78.50 104 LEU A O 1
ATOM 781 N N . THR A 1 105 ? -0.542 9.727 6.835 1.00 81.19 105 THR A N 1
ATOM 782 C CA . THR A 1 105 ? 0.406 10.826 7.050 1.00 81.19 105 THR A CA 1
ATOM 783 C C . THR A 1 105 ? 1.828 10.421 6.634 1.00 81.19 105 THR A C 1
ATOM 785 O O . THR A 1 105 ? 2.154 9.231 6.592 1.00 81.19 105 THR A O 1
ATOM 788 N N . PRO A 1 106 ? 2.731 11.384 6.366 1.00 77.62 106 PRO A N 1
ATOM 789 C CA . PRO A 1 106 ? 4.134 11.079 6.069 1.00 77.62 106 PRO A CA 1
ATOM 790 C C . PRO A 1 106 ? 4.837 10.285 7.183 1.00 77.62 106 PRO A C 1
ATOM 792 O O . PRO A 1 106 ? 5.734 9.492 6.906 1.00 77.62 106 PRO A O 1
ATOM 795 N N . GLN A 1 107 ? 4.419 10.480 8.437 1.00 76.31 107 GLN A N 1
ATOM 796 C CA . GLN A 1 107 ? 4.928 9.739 9.594 1.00 76.31 107 GLN A CA 1
ATOM 797 C C . GLN A 1 107 ? 4.492 8.272 9.555 1.00 76.31 107 GLN A C 1
ATOM 799 O O . GLN A 1 107 ? 5.309 7.393 9.817 1.00 76.31 107 GLN A O 1
ATOM 804 N N . ASP A 1 108 ? 3.252 7.997 9.138 1.00 76.06 108 ASP A N 1
ATOM 805 C CA . ASP A 1 108 ? 2.766 6.624 8.976 1.00 76.06 108 ASP A CA 1
ATOM 806 C C . ASP A 1 108 ? 3.548 5.908 7.873 1.00 76.06 108 ASP A C 1
ATOM 808 O O . ASP A 1 108 ? 3.945 4.765 8.053 1.00 76.06 108 ASP A O 1
ATOM 812 N N . ALA A 1 109 ? 3.872 6.589 6.768 1.00 76.00 109 ALA A N 1
ATOM 813 C CA . ALA A 1 109 ? 4.708 6.010 5.714 1.00 76.00 109 ALA A CA 1
ATOM 814 C C . ALA A 1 109 ? 6.106 5.614 6.227 1.00 76.00 109 ALA A C 1
ATOM 816 O O . ALA A 1 109 ? 6.583 4.518 5.935 1.00 76.00 109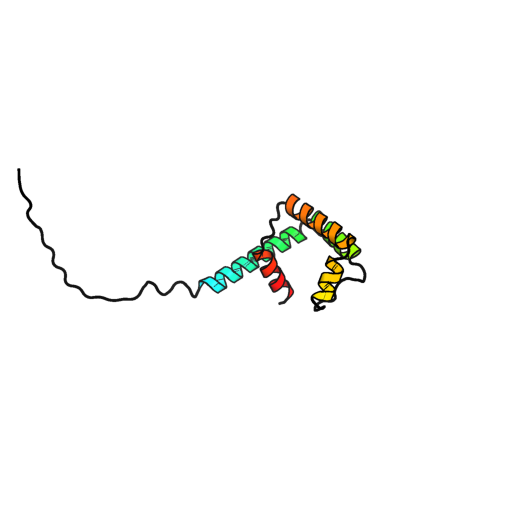 ALA A O 1
ATOM 817 N N . GLN A 1 110 ? 6.748 6.469 7.032 1.00 76.62 110 GLN A N 1
ATOM 818 C CA . GLN A 1 110 ? 8.046 6.152 7.639 1.00 76.62 110 GLN A CA 1
ATOM 819 C C . GLN A 1 110 ? 7.953 5.011 8.657 1.00 76.62 110 GLN A C 1
ATOM 821 O O . GLN A 1 110 ? 8.842 4.161 8.709 1.00 76.62 110 GLN A O 1
ATOM 826 N N . ALA A 1 111 ? 6.897 4.983 9.469 1.00 75.19 111 ALA A N 1
ATOM 827 C CA . ALA A 1 111 ? 6.682 3.933 10.455 1.00 75.19 111 ALA A CA 1
ATOM 828 C C . ALA A 1 111 ? 6.373 2.581 9.791 1.00 75.19 111 ALA A C 1
ATOM 830 O O . ALA A 1 111 ? 6.938 1.564 10.183 1.00 75.19 111 ALA A O 1
ATOM 831 N N . LEU A 1 112 ? 5.571 2.577 8.723 1.00 76.75 112 LEU A N 1
ATOM 832 C CA . LEU A 1 112 ? 5.319 1.401 7.891 1.00 76.75 112 LEU A CA 1
ATOM 833 C C . LEU A 1 112 ? 6.615 0.876 7.269 1.00 76.75 112 LEU A C 1
ATOM 835 O O . LEU A 1 112 ? 6.891 -0.314 7.365 1.00 76.75 112 LEU A O 1
ATOM 839 N N . MET A 1 113 ? 7.448 1.748 6.690 1.00 75.38 113 MET A N 1
ATOM 840 C CA . MET A 1 113 ? 8.741 1.331 6.132 1.00 75.38 113 MET A CA 1
ATOM 841 C C . MET A 1 113 ? 9.638 0.654 7.173 1.00 75.38 113 MET A C 1
ATOM 843 O O . MET A 1 113 ? 10.311 -0.313 6.838 1.00 75.38 113 MET A O 1
ATOM 847 N N . LYS A 1 114 ? 9.637 1.131 8.425 1.00 73.50 114 LYS A N 1
ATOM 848 C CA . LYS A 1 114 ? 10.382 0.497 9.523 1.00 73.50 114 LYS A CA 1
ATOM 849 C C . LYS A 1 114 ? 9.800 -0.872 9.888 1.00 73.50 114 LYS A C 1
ATOM 851 O O . LYS A 1 114 ? 10.562 -1.823 9.967 1.00 73.50 114 LYS A O 1
ATOM 856 N N . LEU A 1 115 ? 8.472 -0.988 10.000 1.00 72.19 115 LEU A N 1
ATOM 857 C CA . LEU A 1 115 ? 7.783 -2.254 10.301 1.00 72.19 115 LEU A CA 1
ATOM 858 C C . LEU A 1 115 ? 8.052 -3.368 9.279 1.00 72.19 115 LEU A C 1
ATOM 860 O O . LEU A 1 115 ? 7.997 -4.535 9.643 1.00 72.19 115 LEU A O 1
ATOM 864 N N . PHE A 1 116 ? 8.291 -3.028 8.010 1.00 65.25 116 PHE A N 1
ATOM 865 C CA . PHE A 1 116 ? 8.582 -4.011 6.957 1.00 65.25 116 PHE A CA 1
ATOM 866 C C . PHE A 1 116 ? 10.081 -4.317 6.784 1.00 65.25 116 PHE A C 1
ATOM 868 O O . PHE A 1 116 ? 10.413 -5.224 6.023 1.00 65.25 116 PHE A O 1
ATOM 875 N N . ASN A 1 117 ? 10.968 -3.564 7.446 1.00 59.22 117 ASN A N 1
ATOM 876 C CA . ASN A 1 117 ? 12.426 -3.746 7.393 1.00 59.22 117 ASN A CA 1
ATOM 877 C C . ASN A 1 117 ? 13.021 -4.365 8.675 1.00 59.22 117 ASN A C 1
ATOM 879 O O . ASN A 1 117 ? 14.226 -4.624 8.692 1.00 59.22 117 ASN A O 1
ATOM 883 N N . GLU A 1 118 ? 12.219 -4.553 9.728 1.00 49.47 118 GLU A N 1
ATOM 884 C CA . GLU A 1 118 ? 12.552 -5.350 10.926 1.00 49.47 118 GLU A CA 1
ATOM 885 C C . GLU A 1 118 ? 12.123 -6.813 10.754 1.00 49.47 118 GLU A C 1
ATOM 887 O O . GLU A 1 118 ? 12.900 -7.693 11.190 1.00 49.47 118 GLU A O 1
#

Sequence (118 aa):
MYRAVFGMRLFNGPSAGISAGLRRFGSSRVLANAEMDRAREVVEKLRSNAKIVAQLHQVKLAMGDKAPAPGSSLMAQMAILSDPKVREELTTLAAVVRGEGIELTPQDAQALMKLFNE

Secondary structure (DSSP, 8-state):
-------------------SSSSSSSHHHHHHHHHHHHHHHHHHHHHH-HHHHHHHHHHHHHHGGGPPPTT--HHHHHHHHTSHHHHHHHHHHHHHHHHTT----HHHHHHHHHHTT-

Radius of gyration: 28.01 Å; chains: 1; bounding box: 34×74×72 Å

Foldseek 3Di:
DDDDDDDDDDDDDDDDDDDVDDDDPVVPVVVLVVLLVVLVVLVCLCVVDPVLVVLVVQLVVLCPPLPADVVRDPVSVVVSCPPPSNVVSVVVSVVVCVVSVNDDDPSSVVSVVVVVVD